Protein AF-A0A699XXY1-F1 (afdb_monomer_lite)

Sequence (52 aa):
MAPVRPSPGPAPSLLTPGPISSRLVLNPAPAVPYAPPTNNELVLLFQPMFDE

Structure (mmCIF, N/CA/C/O backbone):
data_AF-A0A699XXY1-F1
#
_entry.id   AF-A0A699XXY1-F1
#
loop_
_atom_site.group_PDB
_atom_site.id
_atom_site.type_symbol
_atom_site.label_atom_id
_atom_site.label_alt_id
_atom_site.label_comp_id
_atom_site.label_asym_id
_atom_site.label_entity_id
_atom_site.label_seq_id
_atom_site.pdbx_PDB_ins_code
_atom_site.Cartn_x
_atom_site.Cartn_y
_atom_site.Cartn_z
_atom_site.occupancy
_atom_site.B_iso_or_equiv
_atom_site.auth_seq_id
_atom_site.auth_comp_id
_atom_site.auth_asym_id
_atom_site.auth_atom_id
_atom_site.pdbx_PDB_model_num
ATOM 1 N N . MET A 1 1 ? 3.816 -26.775 -51.167 1.00 58.25 1 MET A N 1
ATOM 2 C CA . MET A 1 1 ? 3.598 -25.512 -50.428 1.00 58.25 1 MET A CA 1
ATOM 3 C C . MET A 1 1 ? 4.585 -25.489 -49.265 1.00 58.25 1 MET A C 1
ATOM 5 O O . MET A 1 1 ? 4.556 -26.428 -48.481 1.00 58.25 1 MET A O 1
ATOM 9 N N . ALA A 1 2 ? 5.508 -24.526 -49.194 1.00 62.00 2 ALA A N 1
ATOM 10 C CA . ALA A 1 2 ? 6.481 -24.446 -48.096 1.00 62.00 2 ALA A CA 1
ATOM 11 C C . ALA A 1 2 ? 5.897 -23.624 -46.929 1.00 62.00 2 ALA A C 1
ATOM 13 O O . ALA A 1 2 ? 5.230 -22.621 -47.191 1.00 62.00 2 ALA A O 1
ATOM 14 N N . PRO A 1 3 ? 6.110 -24.019 -45.663 1.00 69.94 3 PRO A N 1
ATOM 15 C CA . PRO A 1 3 ? 5.559 -23.294 -44.527 1.00 69.94 3 PRO A CA 1
ATOM 16 C C . PRO A 1 3 ? 6.320 -21.980 -44.324 1.00 69.94 3 PRO A C 1
ATOM 18 O O . PRO A 1 3 ? 7.529 -21.973 -44.090 1.00 69.94 3 PRO A O 1
ATOM 21 N N . VAL A 1 4 ? 5.601 -20.861 -44.416 1.00 76.19 4 VAL A N 1
ATOM 22 C CA . VAL A 1 4 ? 6.123 -19.528 -44.100 1.00 76.19 4 VAL A CA 1
ATOM 23 C C . VAL A 1 4 ? 6.402 -19.479 -42.599 1.00 76.19 4 VAL A C 1
ATOM 25 O O . VAL A 1 4 ? 5.493 -19.654 -41.789 1.00 76.19 4 VAL A O 1
ATOM 28 N N . ARG A 1 5 ? 7.667 -19.275 -42.217 1.00 75.19 5 ARG A N 1
ATOM 29 C CA . ARG A 1 5 ? 8.062 -19.099 -40.816 1.00 75.19 5 ARG A CA 1
ATOM 30 C C . ARG A 1 5 ? 7.959 -17.614 -40.456 1.00 75.19 5 ARG A C 1
ATOM 32 O O . ARG A 1 5 ? 8.672 -16.823 -41.071 1.00 75.19 5 ARG A O 1
ATOM 39 N N . PRO A 1 6 ? 7.105 -17.214 -39.499 1.00 74.31 6 PRO A N 1
ATOM 40 C CA . PRO A 1 6 ? 7.078 -15.834 -39.039 1.00 74.31 6 PRO A CA 1
ATOM 41 C C . PRO A 1 6 ? 8.411 -15.498 -38.362 1.00 74.31 6 PRO A C 1
ATOM 43 O O . PRO A 1 6 ? 8.919 -16.273 -37.548 1.00 74.31 6 PRO A O 1
ATOM 46 N N . SER A 1 7 ? 9.002 -14.361 -38.731 1.00 75.44 7 SER A N 1
ATOM 47 C CA . SER A 1 7 ? 10.217 -13.862 -38.090 1.00 75.44 7 SER A CA 1
ATOM 48 C C . SER A 1 7 ? 9.920 -13.535 -36.623 1.00 75.44 7 SER A C 1
ATOM 50 O O . SER A 1 7 ? 8.889 -12.909 -36.360 1.00 75.44 7 SER A O 1
ATOM 52 N N . PRO A 1 8 ? 10.794 -13.900 -35.670 1.00 73.38 8 PRO A N 1
ATOM 53 C CA . PRO A 1 8 ? 10.648 -13.457 -34.290 1.00 73.38 8 PRO A CA 1
ATOM 54 C C . PRO A 1 8 ? 10.594 -11.925 -34.257 1.00 73.38 8 PRO A C 1
ATOM 56 O O . PRO A 1 8 ? 11.462 -11.265 -34.828 1.00 73.38 8 PRO A O 1
ATOM 59 N N . GLY A 1 9 ? 9.552 -11.359 -33.644 1.00 79.88 9 GLY A N 1
ATOM 60 C CA . GLY A 1 9 ? 9.467 -9.918 -33.412 1.00 79.88 9 GLY A CA 1
ATOM 61 C C . GLY A 1 9 ? 10.582 -9.431 -32.472 1.00 79.88 9 GLY A C 1
ATOM 62 O O . GLY A 1 9 ? 11.271 -10.251 -31.859 1.00 79.88 9 GLY A O 1
ATOM 63 N N . PRO A 1 10 ? 10.778 -8.108 -32.340 1.00 75.25 10 PRO A N 1
ATOM 64 C CA . PRO A 1 10 ? 11.775 -7.566 -31.426 1.00 75.25 10 PRO A CA 1
ATOM 65 C C . PRO A 1 10 ? 11.532 -8.075 -30.002 1.00 75.25 10 PRO A C 1
ATOM 67 O O . PRO A 1 10 ? 10.402 -8.062 -29.511 1.00 75.25 10 PRO A O 1
ATOM 70 N N . ALA A 1 11 ? 12.597 -8.541 -29.348 1.00 75.19 11 ALA A N 1
ATOM 71 C CA . ALA A 1 11 ? 12.518 -9.023 -27.978 1.00 75.19 11 ALA A CA 1
ATOM 72 C C . ALA A 1 11 ? 12.107 -7.866 -27.048 1.00 75.19 11 ALA A C 1
ATOM 74 O O . ALA A 1 11 ? 12.698 -6.785 -27.140 1.00 75.19 11 ALA A O 1
ATOM 75 N N . PRO A 1 12 ? 11.116 -8.056 -26.157 1.00 72.12 12 PRO A N 1
ATOM 76 C CA . PRO A 1 12 ? 10.751 -7.031 -25.192 1.00 72.12 12 PRO A CA 1
ATOM 77 C C . PRO A 1 12 ? 11.964 -6.745 -24.310 1.00 72.12 12 PRO A C 1
ATOM 79 O O . PRO A 1 12 ? 12.537 -7.659 -23.713 1.00 72.12 12 PRO A O 1
ATOM 82 N N . SER A 1 13 ? 12.378 -5.479 -24.241 1.00 70.88 13 SER A N 1
ATOM 83 C CA . SER A 1 13 ? 13.406 -5.074 -23.290 1.00 70.88 13 SER A CA 1
ATOM 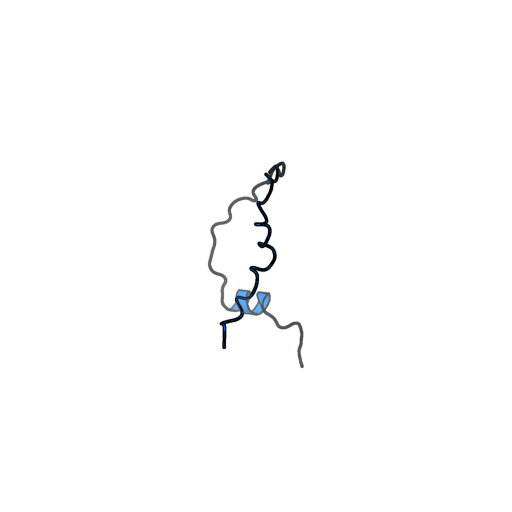84 C C . SER A 1 13 ? 12.858 -5.338 -21.894 1.00 70.88 13 SER A C 1
ATOM 86 O O . SER A 1 13 ? 11.902 -4.682 -21.473 1.00 70.88 13 SER A O 1
A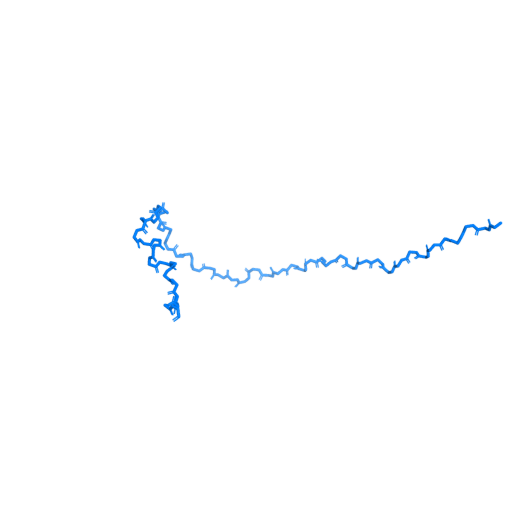TOM 88 N N . LEU A 1 14 ? 13.432 -6.313 -21.189 1.00 74.19 14 LEU A N 1
ATOM 89 C CA . LEU A 1 14 ? 13.149 -6.495 -19.774 1.00 74.19 14 LEU A CA 1
ATOM 90 C C . LEU A 1 14 ? 13.474 -5.169 -19.091 1.00 74.19 14 LEU A C 1
ATOM 92 O O . LEU A 1 14 ? 14.606 -4.690 -19.155 1.00 74.19 14 LEU A O 1
ATOM 96 N N . LEU A 1 15 ? 12.445 -4.541 -18.522 1.00 76.88 15 LEU A N 1
ATOM 97 C CA . LEU A 1 15 ? 12.556 -3.301 -17.769 1.00 76.88 15 LEU A CA 1
ATOM 98 C C . LEU A 1 15 ? 13.293 -3.621 -16.471 1.00 76.88 15 LEU A C 1
ATOM 100 O O . LEU A 1 15 ? 12.664 -3.770 -15.430 1.00 76.88 15 LEU A O 1
ATOM 104 N N . THR A 1 16 ? 14.609 -3.814 -16.540 1.00 73.12 16 THR A N 1
ATOM 105 C CA . THR A 1 16 ? 15.447 -4.033 -15.364 1.00 73.12 16 THR A CA 1
ATOM 106 C C . THR A 1 16 ? 15.394 -2.749 -14.544 1.00 73.12 16 THR A C 1
ATOM 108 O O . THR A 1 16 ? 15.937 -1.735 -14.994 1.00 73.12 16 THR A O 1
ATOM 111 N N . PRO A 1 17 ? 14.725 -2.730 -13.377 1.00 70.62 17 PRO A N 1
ATOM 112 C CA . PRO A 1 17 ? 14.671 -1.526 -12.572 1.00 70.62 17 PRO A CA 1
ATOM 113 C C . PRO A 1 17 ? 16.099 -1.225 -12.119 1.00 70.62 17 PRO A C 1
ATOM 115 O O . PRO A 1 17 ? 16.747 -2.061 -11.486 1.00 70.62 17 PRO A O 1
ATOM 118 N N . GLY A 1 18 ? 16.622 -0.056 -12.490 1.00 78.19 18 GLY A N 1
ATOM 119 C CA . GLY A 1 18 ? 17.894 0.415 -11.954 1.00 78.19 18 GLY A CA 1
ATOM 120 C C . GLY A 1 18 ? 17.789 0.570 -10.430 1.00 78.19 18 GLY A C 1
ATOM 121 O O . GLY A 1 18 ? 16.684 0.780 -9.922 1.00 78.19 18 GLY A O 1
ATOM 122 N N . PRO A 1 19 ? 18.900 0.478 -9.678 1.00 74.62 19 PRO A N 1
ATOM 123 C CA . PRO A 1 19 ? 18.871 0.672 -8.234 1.00 74.62 19 PRO A CA 1
ATOM 124 C C . PRO A 1 19 ? 18.285 2.047 -7.899 1.00 74.62 19 PRO A C 1
ATOM 126 O O . PRO A 1 19 ? 18.906 3.082 -8.139 1.00 74.62 19 PRO A O 1
ATOM 129 N N . ILE A 1 20 ? 17.074 2.064 -7.348 1.00 73.31 20 ILE A N 1
ATOM 130 C CA . ILE A 1 20 ? 16.456 3.280 -6.829 1.00 73.31 20 ILE A CA 1
ATOM 131 C C . ILE A 1 20 ? 17.137 3.533 -5.489 1.00 73.31 20 ILE A C 1
ATOM 133 O O . ILE A 1 20 ? 16.937 2.771 -4.544 1.00 73.31 20 ILE A O 1
ATOM 137 N N . SER A 1 21 ? 18.005 4.546 -5.396 1.00 70.12 21 SER A N 1
ATOM 138 C CA . SER A 1 21 ? 18.631 4.869 -4.115 1.00 70.12 21 SER A CA 1
ATOM 139 C C . SER A 1 21 ? 17.524 5.217 -3.124 1.00 70.12 21 SER A C 1
ATOM 141 O O . SER A 1 21 ? 16.840 6.230 -3.290 1.00 70.12 21 SER A O 1
ATOM 143 N N . SER A 1 22 ? 17.341 4.395 -2.095 1.00 70.75 22 SER A N 1
ATOM 144 C CA . SER A 1 22 ? 16.413 4.655 -1.000 1.00 70.75 22 SER A CA 1
ATOM 145 C C . SER A 1 22 ? 17.001 5.739 -0.091 1.00 70.75 22 SER A C 1
ATOM 147 O O . SER A 1 22 ? 17.374 5.493 1.051 1.00 70.75 22 SER A O 1
ATOM 149 N N . ARG A 1 23 ? 17.136 6.961 -0.614 1.00 71.12 23 ARG A N 1
ATOM 150 C CA . ARG A 1 23 ? 17.521 8.156 0.153 1.00 71.12 23 ARG A CA 1
ATOM 151 C C . ARG A 1 23 ? 16.337 8.766 0.912 1.00 71.12 23 ARG A C 1
ATOM 153 O O . ARG A 1 23 ? 16.421 9.901 1.367 1.00 71.12 23 ARG A O 1
ATOM 160 N N . LEU A 1 24 ? 15.235 8.029 1.050 1.00 73.31 24 LEU A N 1
ATOM 161 C CA . LEU A 1 24 ? 14.119 8.436 1.886 1.00 73.31 24 LEU A CA 1
ATOM 162 C C . LEU A 1 24 ? 14.414 7.993 3.320 1.00 73.31 24 LEU A C 1
ATOM 164 O O . LEU A 1 24 ? 14.279 6.819 3.661 1.00 73.31 24 LEU A O 1
ATOM 168 N N . VAL A 1 25 ? 14.832 8.939 4.159 1.00 74.38 25 VAL A N 1
ATOM 169 C CA . VAL A 1 25 ? 14.7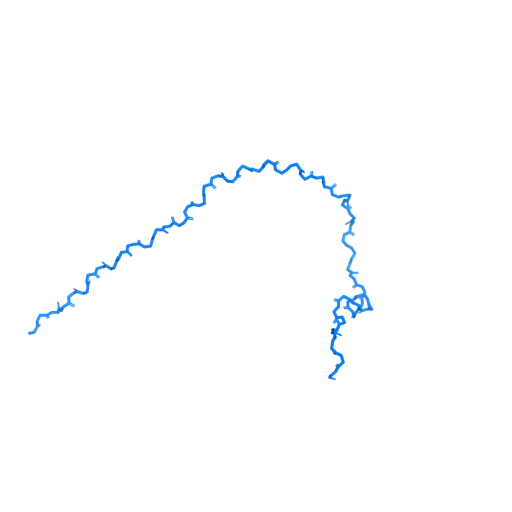33 8.763 5.608 1.00 74.38 25 VAL A CA 1
ATOM 170 C C . VAL A 1 25 ? 13.245 8.794 5.923 1.00 74.38 25 VAL A C 1
ATOM 172 O O . VAL A 1 25 ? 12.632 9.859 5.977 1.00 74.38 25 VAL A O 1
ATOM 175 N N . LEU A 1 26 ? 12.642 7.614 6.049 1.00 75.31 26 LEU A N 1
ATOM 176 C CA . LEU A 1 26 ? 11.302 7.509 6.598 1.00 75.31 26 LEU A CA 1
ATOM 177 C C . LEU A 1 26 ? 11.403 7.987 8.050 1.00 75.31 26 LEU A C 1
ATOM 179 O O . LEU A 1 26 ? 12.239 7.482 8.795 1.00 75.31 26 LEU A O 1
ATOM 183 N N . ASN A 1 27 ? 10.589 8.960 8.451 1.00 76.38 27 ASN A N 1
ATOM 184 C CA . ASN A 1 27 ? 10.255 9.103 9.860 1.00 76.38 27 ASN A CA 1
ATOM 185 C C . ASN A 1 27 ? 9.171 8.051 10.111 1.00 76.38 27 ASN A C 1
ATOM 187 O O . ASN A 1 27 ? 8.034 8.281 9.686 1.00 76.38 27 ASN A O 1
ATOM 191 N N . PRO A 1 28 ? 9.501 6.858 10.646 1.00 72.38 28 PRO A N 1
ATOM 192 C CA . PRO A 1 28 ? 8.472 5.880 10.927 1.00 72.38 28 PRO A CA 1
ATOM 193 C C . PRO A 1 28 ? 7.529 6.516 11.943 1.00 72.38 28 PRO A C 1
ATOM 195 O O . PRO A 1 28 ? 7.932 6.854 13.056 1.00 72.38 28 PRO A O 1
ATOM 198 N N . ALA A 1 29 ? 6.271 6.706 11.545 1.00 79.19 29 ALA A N 1
ATOM 199 C CA . ALA A 1 29 ? 5.241 7.051 12.505 1.00 79.19 29 ALA A CA 1
ATOM 200 C C . ALA A 1 29 ? 5.261 5.993 13.623 1.00 79.19 29 ALA A C 1
ATOM 202 O O . ALA A 1 29 ? 5.545 4.821 13.339 1.00 79.19 29 ALA A O 1
ATOM 203 N N . PRO A 1 30 ? 4.979 6.377 14.879 1.00 80.88 30 PRO A N 1
ATOM 204 C CA . PRO A 1 30 ? 4.796 5.410 15.947 1.00 80.88 30 PRO A CA 1
ATOM 205 C C . PRO A 1 30 ? 3.868 4.297 15.462 1.00 80.88 30 PRO A C 1
ATOM 207 O O . PRO A 1 30 ? 2.777 4.574 14.962 1.00 80.88 30 PRO A O 1
ATOM 210 N N . ALA A 1 31 ? 4.331 3.050 15.557 1.00 77.75 31 ALA A N 1
ATOM 211 C CA . ALA A 1 31 ? 3.538 1.896 15.175 1.00 77.75 31 ALA A CA 1
ATOM 212 C C . ALA A 1 31 ? 2.369 1.785 16.157 1.00 77.75 31 ALA A C 1
ATOM 214 O O . ALA A 1 31 ? 2.504 1.232 17.247 1.00 77.75 31 ALA A O 1
ATOM 215 N N . VAL A 1 32 ? 1.228 2.364 15.792 1.00 80.69 32 VAL A N 1
ATOM 216 C CA . VAL A 1 32 ? -0.026 2.118 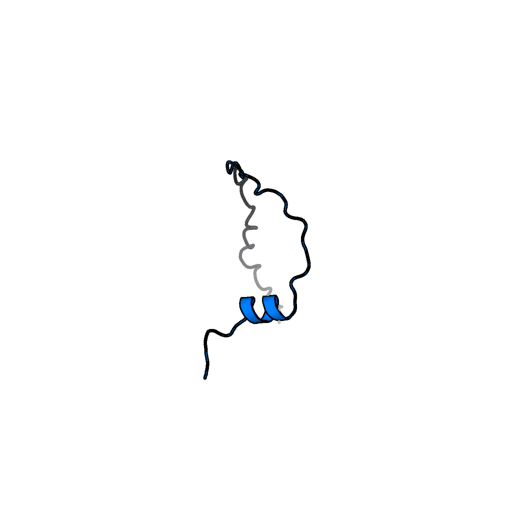16.494 1.00 80.69 32 VAL A CA 1
ATOM 217 C C . VAL A 1 32 ? -0.420 0.677 16.155 1.00 80.69 32 VAL A C 1
ATOM 219 O O . VAL A 1 32 ? -0.481 0.346 14.967 1.00 80.69 32 VAL A O 1
ATOM 222 N N . PRO A 1 33 ? -0.636 -0.207 17.146 1.00 83.88 33 PRO A N 1
ATOM 223 C CA . PRO A 1 33 ? -1.129 -1.552 16.883 1.00 83.88 33 PRO A CA 1
ATOM 224 C C . PRO A 1 33 ? -2.386 -1.490 16.014 1.00 83.88 33 PRO A C 1
ATOM 226 O O . PRO A 1 33 ? -3.287 -0.698 16.290 1.00 83.88 33 PRO A O 1
ATOM 229 N N . TYR A 1 34 ? -2.440 -2.308 14.961 1.00 82.12 34 TYR A N 1
ATOM 230 C CA . TYR A 1 34 ? -3.619 -2.369 14.106 1.00 82.12 34 TYR A CA 1
ATOM 231 C C . TYR A 1 34 ? -4.785 -2.957 14.903 1.00 82.12 34 TYR A C 1
ATOM 233 O O . TYR A 1 34 ? -4.828 -4.158 15.173 1.00 82.12 34 TYR A O 1
ATOM 241 N N . ALA A 1 35 ? -5.720 -2.097 15.291 1.00 87.31 35 ALA A N 1
ATOM 242 C CA . ALA A 1 35 ? -7.041 -2.510 15.722 1.00 87.31 35 ALA A CA 1
ATOM 243 C C . ALA A 1 35 ? -7.931 -2.609 14.473 1.00 87.31 35 ALA A C 1
ATOM 245 O O . ALA A 1 35 ? -7.931 -1.674 13.666 1.00 87.31 35 ALA A O 1
ATOM 246 N N . PRO A 1 36 ? -8.676 -3.713 14.282 1.00 89.50 36 PRO A N 1
ATOM 247 C CA . PRO A 1 36 ? -9.673 -3.774 13.228 1.00 89.50 36 PRO A CA 1
ATOM 248 C C . PRO A 1 36 ? -10.674 -2.622 13.393 1.00 89.50 36 PRO A C 1
ATOM 250 O O . PRO A 1 36 ? -11.165 -2.418 14.508 1.00 89.50 36 PRO A O 1
ATOM 253 N N . PRO A 1 37 ? -10.985 -1.883 12.319 1.00 85.62 37 PRO A N 1
ATOM 254 C CA . PRO A 1 37 ? -11.987 -0.833 12.378 1.00 85.62 37 PRO A CA 1
ATOM 255 C C . PRO A 1 37 ? -13.367 -1.431 12.666 1.00 85.62 37 PRO A C 1
ATOM 257 O O . PRO A 1 37 ? -13.697 -2.541 12.238 1.00 85.62 37 PRO A O 1
ATOM 260 N N . THR A 1 38 ? -14.194 -0.686 13.386 1.00 91.81 38 THR A N 1
ATOM 261 C CA . THR A 1 38 ? -15.591 -1.062 13.629 1.00 91.81 38 THR A CA 1
ATOM 262 C C . THR A 1 38 ? -16.434 -0.894 12.361 1.00 91.81 38 THR A C 1
ATOM 264 O O . THR A 1 38 ? -16.086 -0.126 11.465 1.00 91.81 38 THR A O 1
ATOM 267 N N . ASN A 1 39 ? -17.597 -1.555 12.290 1.00 90.19 39 ASN A N 1
ATOM 268 C CA . ASN A 1 39 ? -18.537 -1.365 11.174 1.00 90.19 39 ASN A CA 1
ATOM 269 C C . ASN A 1 39 ? -18.899 0.115 10.958 1.00 90.19 39 ASN A C 1
ATOM 271 O O . ASN A 1 39 ? -19.033 0.548 9.821 1.00 90.19 39 ASN A O 1
ATOM 275 N N . ASN A 1 40 ? -19.002 0.902 12.033 1.00 88.44 40 ASN A N 1
ATOM 276 C CA . ASN A 1 40 ? -19.303 2.331 11.949 1.00 88.44 40 ASN A CA 1
ATOM 277 C C . ASN A 1 40 ? -18.137 3.132 11.348 1.00 88.44 40 ASN A C 1
ATOM 279 O O . ASN A 1 40 ? -18.360 4.037 10.549 1.00 88.44 40 ASN A O 1
ATOM 283 N N . GLU A 1 41 ? -16.895 2.786 11.698 1.00 91.88 41 GLU A N 1
ATOM 284 C CA . GLU A 1 41 ? -15.699 3.395 11.104 1.00 91.88 41 GLU A CA 1
ATOM 285 C C . GLU A 1 41 ? -15.556 3.01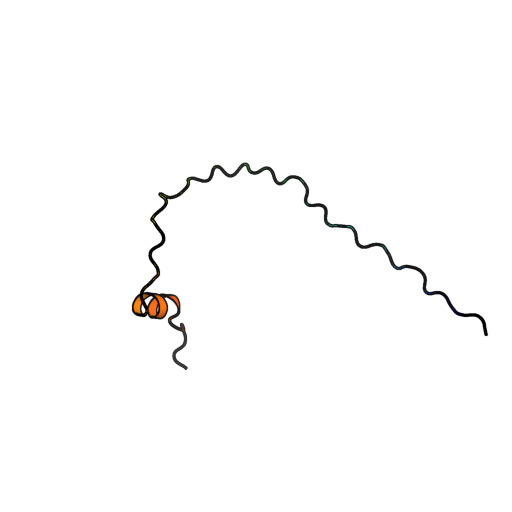8 9.630 1.00 91.88 41 GLU A C 1
ATOM 287 O O . GLU A 1 41 ? -15.235 3.872 8.812 1.00 91.88 41 GLU A O 1
ATOM 292 N N . LEU A 1 42 ? -15.858 1.770 9.267 1.00 89.00 42 LEU A N 1
ATOM 293 C CA . LEU A 1 42 ? -15.888 1.337 7.870 1.00 89.00 42 LEU A CA 1
ATOM 294 C C . LEU A 1 42 ? -16.955 2.086 7.072 1.00 89.00 42 LEU A C 1
ATOM 296 O O . LEU A 1 42 ? -16.667 2.557 5.976 1.00 89.00 42 LEU A O 1
ATOM 300 N N . VAL A 1 43 ? -18.157 2.255 7.630 1.00 89.75 43 VAL A N 1
ATOM 301 C CA . VAL A 1 43 ? -19.196 3.085 7.009 1.00 89.75 43 VAL A CA 1
ATOM 302 C C . VAL A 1 43 ? -18.679 4.503 6.797 1.00 89.75 43 VAL A C 1
ATOM 304 O O . VAL A 1 43 ? -18.876 5.012 5.707 1.00 89.75 43 VAL A O 1
ATOM 307 N N . LEU A 1 44 ? -17.973 5.113 7.761 1.00 87.88 44 LEU A N 1
ATOM 308 C CA . LEU A 1 44 ? -17.400 6.458 7.614 1.00 87.88 44 LEU A CA 1
ATOM 309 C C . LEU A 1 44 ? -16.302 6.537 6.534 1.00 87.88 44 LEU A C 1
ATOM 311 O O . LEU A 1 44 ? -16.288 7.472 5.737 1.00 87.88 44 LEU A O 1
ATOM 315 N N . LEU A 1 45 ? -15.388 5.560 6.503 1.00 87.31 45 LEU A N 1
ATOM 316 C CA . LEU A 1 45 ? -14.282 5.495 5.537 1.00 87.31 45 LEU A CA 1
ATOM 317 C C . LEU A 1 45 ? -14.772 5.312 4.099 1.00 87.31 45 LEU A C 1
ATOM 319 O O . LEU A 1 45 ? -14.136 5.792 3.162 1.00 87.31 45 LEU A O 1
ATOM 323 N N . PHE A 1 46 ? -15.877 4.590 3.943 1.00 85.50 46 PHE A N 1
ATOM 324 C CA . PHE A 1 46 ? -16.465 4.254 2.656 1.00 85.50 46 PHE A CA 1
ATOM 325 C C . PHE A 1 46 ? -17.806 4.947 2.442 1.00 85.50 46 PHE A C 1
ATOM 327 O O . PHE A 1 46 ? -18.611 4.443 1.656 1.00 85.50 46 PHE A O 1
ATOM 334 N N . GLN A 1 47 ? -18.064 6.087 3.104 1.00 84.50 47 GLN A N 1
ATOM 335 C CA . GLN A 1 47 ? -19.265 6.846 2.776 1.00 84.50 47 GLN A CA 1
ATOM 336 C C . GLN A 1 47 ? -19.175 7.251 1.311 1.00 84.50 47 GLN A C 1
ATOM 338 O O . GLN A 1 47 ? -18.215 7.926 0.920 1.00 84.50 47 GLN A O 1
ATOM 343 N N . PRO A 1 48 ? -20.133 6.814 0.480 1.00 77.69 48 PRO A N 1
ATOM 344 C CA . PRO A 1 48 ? -20.177 7.271 -0.888 1.00 77.69 48 PRO A CA 1
ATOM 345 C C . PRO A 1 48 ? -20.348 8.789 -0.846 1.00 77.69 48 PRO A C 1
ATOM 347 O O . PRO A 1 48 ? -21.237 9.307 -0.182 1.00 77.69 48 PRO A O 1
ATOM 350 N N . MET A 1 49 ? -19.492 9.514 -1.565 1.00 73.44 49 M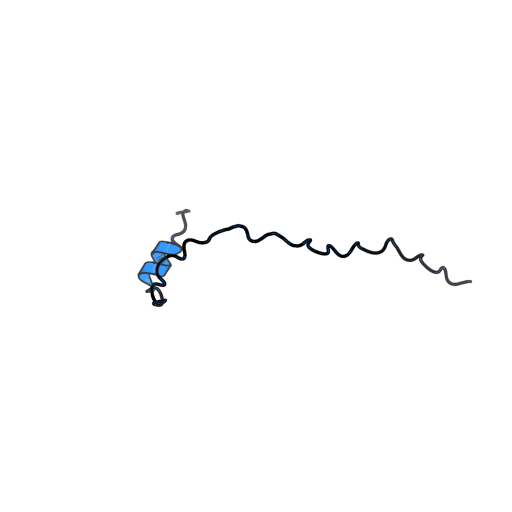ET A N 1
ATOM 351 C CA . MET A 1 49 ? -19.634 10.966 -1.738 1.00 73.44 49 MET A CA 1
ATOM 352 C C . MET A 1 49 ? -20.867 11.356 -2.572 1.00 73.44 49 MET A C 1
ATOM 354 O O . MET A 1 49 ? -21.066 12.533 -2.861 1.00 73.44 49 MET A O 1
ATOM 358 N N . PHE A 1 50 ? -21.659 10.372 -2.986 1.00 70.31 50 PHE A N 1
ATOM 359 C CA . PHE A 1 50 ? -22.828 10.525 -3.825 1.00 70.31 50 PHE A CA 1
ATOM 360 C C . PHE A 1 50 ? -24.024 9.947 -3.072 1.00 70.31 50 PHE A C 1
ATOM 362 O O . PHE A 1 50 ? -24.152 8.728 -2.950 1.00 70.31 50 PHE A O 1
ATOM 369 N N . ASP A 1 51 ? -24.877 10.836 -2.572 1.00 70.12 51 ASP A N 1
ATOM 370 C CA . ASP A 1 51 ? -26.310 10.584 -2.646 1.00 70.12 51 ASP A CA 1
ATOM 371 C C . ASP A 1 51 ? -26.681 10.783 -4.125 1.00 70.12 51 ASP A C 1
ATOM 373 O O . ASP A 1 51 ? -26.152 11.699 -4.753 1.00 70.12 51 ASP A O 1
ATOM 377 N N . GLU A 1 52 ? -27.469 9.862 -4.678 1.00 66.19 52 GLU A N 1
ATOM 378 C CA . GLU A 1 52 ? -27.871 9.763 -6.097 1.00 66.19 52 GLU A CA 1
ATOM 379 C C . GLU A 1 52 ? -27.941 11.084 -6.894 1.00 66.19 52 GLU A C 1
ATOM 381 O O . GLU A 1 52 ? -28.614 12.041 -6.444 1.00 66.19 52 GLU A O 1
#

Organism: Tanacetum cinerariifolium (NCBI:txid118510)

pLDDT: mean 77.57, std 7.64, range [58.25, 91.88]

Foldseek 3Di:
DDDDDDDDDDDPDPPPPDPDPCPDPDPPDPPDPDDPDDPVVVCVVPVPPDPD

Radius of gyration: 26.38 Å; chains: 1; bounding box: 47×36×67 Å

Secondary structure (DSSP, 8-state):
-PPPPPPPPPPP---------------PPP----PPPPHHHHHHHT--S---